Protein AF-A0A2A2B176-F1 (afdb_monomer_lite)

Secondary structure (DSSP, 8-state):
-HHHHHHHHHHHHHHHHTS-----TT-GGGS---HHHHHHHHHHHHHHHHHHHHHHGGG--HHHHHHHHHHHHH-TT-------

Foldseek 3Di:
DVVVVVVVVVVVVCCVVVPVDQDPDPPPVNPPPPPVLVVLLVVQLVVQLVVCCVVCVVPDDVVVSVVSSVQCNVPSPDHDDDPD

Radius of gyration: 23.93 Å; chains: 1; bounding box: 42×23×69 Å

Sequence (84 aa):
MKSLIKLSSIVISCLILSGCFPCKLGDWNCSQIDPRWSKNIDECQSTQRSIAKNILKDRYSDKIDSEIGNSCIQNTNYKFKTIN

Structure (mmCIF, N/CA/C/O backbone):
data_AF-A0A2A2B176-F1
#
_entry.id   AF-A0A2A2B176-F1
#
loop_
_atom_site.group_PDB
_atom_site.id
_atom_site.type_symbol
_atom_site.label_atom_id
_atom_site.label_alt_id
_atom_site.label_comp_id
_atom_site.label_asym_id
_atom_site.label_entity_id
_atom_site.label_seq_id
_atom_site.pdbx_PDB_ins_code
_atom_site.Cartn_x
_atom_site.Cartn_y
_atom_site.Cartn_z
_atom_site.occupancy
_atom_site.B_iso_or_equiv
_atom_site.auth_seq_id
_atom_site.auth_comp_id
_atom_site.auth_asym_id
_atom_site.auth_atom_id
_atom_site.pdbx_PDB_model_num
ATOM 1 N N . MET A 1 1 ? 25.726 2.567 -56.399 1.00 47.84 1 MET A N 1
ATOM 2 C CA . MET A 1 1 ? 24.429 2.639 -55.678 1.00 47.84 1 MET A CA 1
ATOM 3 C C . MET A 1 1 ? 23.919 1.293 -55.157 1.00 47.84 1 MET A C 1
ATOM 5 O O . MET A 1 1 ? 23.634 1.219 -53.973 1.00 47.84 1 MET A O 1
ATOM 9 N N . LYS A 1 2 ? 23.862 0.211 -55.956 1.00 45.12 2 LYS A N 1
ATOM 10 C CA . LYS A 1 2 ? 23.349 -1.106 -55.499 1.00 45.12 2 LYS A CA 1
ATOM 11 C C . LYS A 1 2 ? 24.103 -1.720 -54.299 1.00 45.12 2 LYS A C 1
ATOM 13 O O . LYS A 1 2 ? 23.495 -2.414 -53.496 1.00 45.12 2 LYS A O 1
ATOM 18 N N . SER A 1 3 ? 25.406 -1.450 -54.160 1.00 52.59 3 SER A N 1
ATOM 19 C CA . SER A 1 3 ? 26.238 -1.974 -53.059 1.00 52.59 3 SER A CA 1
ATOM 20 C C . SER A 1 3 ? 26.028 -1.251 -51.721 1.00 52.59 3 SER A C 1
ATOM 22 O O . SER A 1 3 ? 26.096 -1.883 -50.673 1.00 52.59 3 SER A O 1
ATOM 24 N N . LEU A 1 4 ? 25.732 0.054 -51.745 1.00 52.75 4 LEU A N 1
ATOM 25 C CA . LEU A 1 4 ? 25.501 0.857 -50.534 1.00 52.75 4 LEU A CA 1
ATOM 26 C C . LEU A 1 4 ? 24.162 0.499 -49.871 1.00 52.75 4 LEU A C 1
ATOM 28 O O . LEU A 1 4 ? 24.085 0.423 -48.652 1.00 52.75 4 LEU A O 1
ATOM 32 N N . ILE A 1 5 ? 23.146 0.184 -50.684 1.00 56.12 5 ILE A N 1
ATOM 33 C CA . ILE A 1 5 ? 21.825 -0.286 -50.229 1.00 56.12 5 ILE A CA 1
ATOM 34 C C . ILE A 1 5 ? 21.930 -1.669 -49.555 1.00 56.12 5 ILE A C 1
ATOM 36 O O . ILE A 1 5 ? 21.226 -1.958 -48.592 1.00 56.12 5 ILE A O 1
ATOM 40 N N . LYS A 1 6 ? 22.838 -2.532 -50.034 1.00 55.28 6 LYS A N 1
ATOM 41 C CA . LYS A 1 6 ? 23.097 -3.841 -49.409 1.00 55.28 6 LYS A CA 1
ATOM 42 C C . LYS A 1 6 ? 23.809 -3.701 -48.061 1.00 55.28 6 LYS A C 1
ATOM 44 O O . LYS A 1 6 ? 23.438 -4.383 -47.113 1.00 55.28 6 LYS A O 1
ATOM 49 N N . LEU A 1 7 ? 24.785 -2.796 -47.965 1.00 56.56 7 LEU A N 1
ATOM 50 C CA . LEU A 1 7 ? 25.491 -2.490 -46.715 1.00 56.56 7 LEU A CA 1
ATOM 51 C C . LEU A 1 7 ? 24.560 -1.882 -45.657 1.00 56.56 7 LEU A C 1
ATOM 53 O O . LEU A 1 7 ? 24.599 -2.315 -44.509 1.00 56.56 7 LEU A O 1
ATOM 57 N N . SER A 1 8 ? 23.676 -0.952 -46.036 1.00 59.50 8 SER A N 1
ATOM 58 C CA . SER A 1 8 ? 22.710 -0.367 -45.095 1.00 59.50 8 SER A CA 1
ATOM 59 C C . SER A 1 8 ? 21.725 -1.409 -44.558 1.00 59.50 8 SER A C 1
ATOM 61 O O . SER A 1 8 ? 21.435 -1.412 -43.365 1.00 59.50 8 SER A O 1
ATOM 63 N N . SER A 1 9 ? 21.269 -2.341 -45.402 1.00 61.09 9 SER A N 1
ATOM 64 C CA . SER A 1 9 ? 20.384 -3.431 -44.977 1.00 61.09 9 SER A CA 1
ATOM 65 C C . SER A 1 9 ? 21.048 -4.361 -43.960 1.00 61.09 9 SER A C 1
ATOM 67 O O . SER A 1 9 ? 20.398 -4.759 -43.001 1.00 61.09 9 SER A O 1
ATOM 69 N N . ILE A 1 10 ? 22.333 -4.686 -44.137 1.00 65.75 10 ILE A N 1
ATOM 70 C CA . ILE A 1 10 ? 23.069 -5.577 -43.227 1.00 65.75 10 ILE A CA 1
ATOM 71 C C . ILE A 1 10 ? 23.272 -4.914 -41.860 1.00 65.75 10 ILE A C 1
ATOM 73 O O . ILE A 1 10 ? 23.058 -5.554 -40.834 1.00 65.75 10 ILE A O 1
ATOM 77 N N . VAL A 1 11 ? 23.619 -3.623 -41.828 1.00 65.19 11 VAL A N 1
ATOM 78 C CA . VAL A 1 11 ? 23.791 -2.873 -40.570 1.00 65.19 11 VAL A CA 1
ATOM 79 C C . VAL A 1 11 ? 22.473 -2.787 -39.796 1.00 65.19 11 VAL A C 1
ATOM 81 O O . VAL A 1 11 ? 22.455 -3.029 -38.591 1.00 65.19 11 VAL A O 1
ATOM 84 N N . ILE A 1 12 ? 21.359 -2.520 -40.485 1.00 64.44 12 ILE A N 1
ATOM 85 C CA . ILE A 1 12 ? 20.021 -2.493 -39.874 1.00 64.44 12 ILE A CA 1
ATOM 86 C C . ILE A 1 12 ? 19.655 -3.875 -39.315 1.00 64.44 12 ILE A C 1
ATOM 88 O O . ILE A 1 12 ? 19.197 -3.974 -38.179 1.00 64.44 12 ILE A O 1
ATOM 92 N N . SER A 1 13 ? 19.906 -4.954 -40.063 1.00 63.16 13 SER A N 1
ATOM 93 C CA . SER A 1 13 ? 19.659 -6.319 -39.585 1.00 63.16 13 SER A CA 1
ATOM 94 C C . SER A 1 13 ? 20.517 -6.683 -38.368 1.00 63.16 13 SER A C 1
ATOM 96 O O . SER A 1 13 ? 20.004 -7.300 -37.438 1.00 63.16 13 SER A O 1
ATOM 98 N N . CYS A 1 14 ? 21.783 -6.259 -38.318 1.00 64.50 14 CYS A N 1
ATOM 99 C CA . CYS A 1 14 ? 22.648 -6.465 -37.154 1.00 64.50 14 CYS A CA 1
ATOM 100 C C . CYS A 1 14 ? 22.162 -5.701 -35.914 1.00 64.50 14 CYS A C 1
ATOM 102 O O . CYS A 1 14 ? 22.218 -6.241 -34.814 1.00 64.50 14 CYS A O 1
ATOM 104 N N . LEU A 1 15 ? 21.645 -4.478 -36.062 1.00 60.84 15 LEU A N 1
ATOM 105 C CA . LEU A 1 15 ? 21.062 -3.715 -34.948 1.00 60.84 15 LEU A CA 1
ATOM 106 C C . LEU A 1 15 ? 19.774 -4.358 -34.406 1.00 60.84 15 LEU A C 1
ATOM 108 O O . LEU A 1 15 ? 19.529 -4.322 -33.204 1.00 60.84 15 LEU A O 1
ATOM 112 N N . ILE A 1 16 ? 18.980 -4.997 -35.271 1.00 62.69 16 ILE A N 1
ATOM 113 C CA . ILE A 1 16 ? 17.766 -5.723 -34.867 1.00 62.69 16 ILE A CA 1
ATOM 114 C C . ILE A 1 16 ? 18.114 -7.061 -34.188 1.00 62.69 16 ILE A C 1
ATOM 116 O O . ILE A 1 16 ? 17.493 -7.409 -33.185 1.00 62.69 16 ILE A O 1
ATOM 120 N N . LEU A 1 17 ? 19.104 -7.808 -34.701 1.00 58.34 17 LEU A N 1
ATOM 121 C CA . LEU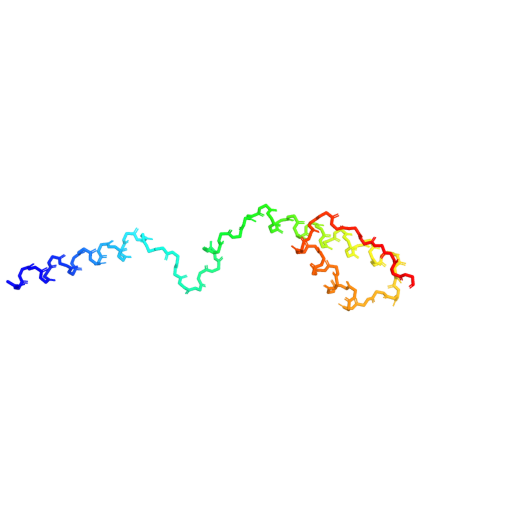 A 1 17 ? 19.501 -9.114 -34.149 1.00 58.34 17 LEU A CA 1
ATOM 122 C C . LEU A 1 17 ? 20.398 -9.027 -32.907 1.00 58.34 17 LEU A C 1
ATOM 124 O O . LEU A 1 17 ? 20.373 -9.941 -32.089 1.00 58.34 17 LEU A O 1
ATOM 128 N N . SER A 1 18 ? 21.183 -7.959 -32.748 1.00 59.12 18 SER A N 1
ATOM 129 C CA . SER A 1 18 ? 22.049 -7.767 -31.571 1.00 59.12 18 SER A CA 1
ATOM 130 C C . SER A 1 18 ? 21.277 -7.465 -30.286 1.00 59.12 18 SER A C 1
ATOM 132 O O . SER A 1 18 ? 21.889 -7.348 -29.229 1.00 59.12 18 SER A O 1
ATOM 134 N N . GLY A 1 19 ? 19.948 -7.314 -30.347 1.00 51.19 19 GLY A N 1
ATOM 135 C CA . GLY A 1 19 ? 19.131 -6.985 -29.178 1.00 51.19 19 GLY A CA 1
ATOM 136 C C . GLY A 1 19 ? 19.386 -5.580 -28.619 1.00 51.19 19 GLY A C 1
ATOM 137 O O . GLY A 1 19 ? 18.704 -5.178 -27.684 1.00 51.19 19 GLY A O 1
ATOM 138 N N . CYS A 1 20 ? 20.292 -4.798 -29.219 1.00 51.59 20 CYS A N 1
ATOM 139 C CA . CYS A 1 20 ? 20.562 -3.394 -28.898 1.00 51.59 20 CYS A CA 1
ATOM 140 C C . CYS A 1 20 ? 19.469 -2.456 -29.435 1.00 51.59 20 CYS A C 1
ATOM 142 O O . CYS A 1 20 ? 19.751 -1.365 -29.931 1.00 51.59 20 CYS A O 1
ATOM 144 N N . PHE A 1 21 ? 18.207 -2.874 -29.359 1.00 51.09 21 PHE A N 1
ATOM 145 C CA . PHE A 1 21 ? 17.089 -1.962 -29.529 1.00 51.09 21 PHE A CA 1
ATOM 146 C C . PHE A 1 21 ? 16.871 -1.274 -28.178 1.00 51.09 21 PHE A C 1
ATOM 148 O O . PHE A 1 21 ? 16.652 -1.983 -27.193 1.00 51.09 21 PHE A O 1
ATOM 155 N N . PRO A 1 22 ? 16.935 0.068 -28.077 1.00 55.41 22 PRO A N 1
ATOM 156 C CA . PRO A 1 22 ? 16.540 0.735 -26.847 1.00 55.41 22 PRO A CA 1
ATOM 157 C C . PRO A 1 22 ? 15.074 0.377 -26.622 1.00 55.41 22 PRO A C 1
ATOM 159 O O . PRO A 1 22 ? 14.245 0.701 -27.465 1.00 55.41 22 PRO A O 1
ATOM 162 N N . CYS A 1 23 ? 14.810 -0.392 -25.564 1.00 59.41 23 CYS A N 1
ATOM 163 C CA . CYS A 1 23 ? 13.507 -0.676 -24.974 1.00 59.41 23 CYS A CA 1
ATOM 164 C C . CYS A 1 23 ? 12.306 -0.504 -25.918 1.00 59.41 23 CYS A C 1
ATOM 166 O O . CYS A 1 23 ? 11.849 0.615 -26.157 1.00 59.41 23 CYS A O 1
ATOM 168 N N . LYS A 1 24 ? 11.770 -1.614 -26.450 1.00 55.88 24 LYS A N 1
ATOM 169 C CA . LYS A 1 24 ? 10.555 -1.582 -27.280 1.00 55.88 24 LYS A CA 1
ATOM 170 C C . LYS A 1 24 ? 9.461 -0.760 -26.589 1.00 55.88 24 LYS A C 1
ATOM 172 O O . LYS A 1 24 ? 9.227 -0.907 -25.391 1.00 55.88 24 LYS A O 1
ATOM 177 N N . LEU A 1 25 ? 8.761 0.068 -27.366 1.00 50.41 25 LEU A N 1
ATOM 178 C CA . LEU A 1 25 ? 7.543 0.742 -26.918 1.00 50.41 25 LEU A CA 1
ATOM 179 C C . LEU A 1 25 ? 6.567 -0.315 -26.375 1.00 50.41 25 LEU A C 1
ATOM 181 O O . LEU A 1 25 ? 6.118 -1.179 -27.126 1.00 50.41 25 LEU A O 1
ATOM 185 N N . GLY A 1 26 ? 6.282 -0.260 -25.073 1.00 50.88 26 GLY A N 1
ATOM 186 C CA . GLY A 1 26 ? 5.390 -1.203 -24.387 1.00 50.88 26 GLY A CA 1
ATOM 187 C C . GLY A 1 26 ? 6.081 -2.318 -23.597 1.00 50.88 26 GLY A C 1
ATOM 188 O O . GLY A 1 26 ? 5.387 -3.143 -23.009 1.00 50.88 26 GLY A O 1
ATOM 189 N N . ASP A 1 27 ? 7.413 -2.350 -23.537 1.00 54.19 27 ASP A N 1
ATOM 190 C CA . ASP A 1 27 ? 8.125 -3.248 -22.628 1.00 54.19 27 ASP A CA 1
ATOM 191 C C . ASP A 1 27 ? 8.174 -2.636 -21.217 1.00 54.19 27 ASP A C 1
ATOM 193 O O . ASP A 1 27 ? 9.010 -1.784 -20.908 1.00 54.19 27 ASP A O 1
ATOM 197 N N . TRP A 1 28 ? 7.233 -3.042 -20.358 1.00 53.03 28 TRP A N 1
ATOM 198 C CA . TRP A 1 28 ? 7.140 -2.574 -18.967 1.00 53.03 28 TRP A CA 1
ATOM 199 C C . TRP A 1 28 ? 8.415 -2.876 -18.168 1.00 53.03 28 TRP A C 1
ATOM 201 O O . TRP A 1 28 ? 8.787 -2.104 -17.285 1.00 53.03 28 TRP A O 1
ATOM 211 N N . ASN A 1 29 ? 9.131 -3.947 -18.523 1.00 52.94 29 ASN A N 1
ATOM 212 C CA . ASN A 1 29 ? 10.391 -4.344 -17.890 1.00 52.94 29 ASN A CA 1
ATOM 213 C C . ASN A 1 29 ? 11.552 -3.388 -18.224 1.00 52.94 29 ASN A C 1
ATOM 215 O O . ASN A 1 29 ? 12.619 -3.425 -17.620 1.00 52.94 29 ASN A O 1
ATOM 219 N N . CYS A 1 30 ? 11.325 -2.525 -19.207 1.00 56.03 30 CYS A N 1
ATOM 220 C CA . CYS A 1 30 ? 12.240 -1.508 -19.687 1.00 56.03 30 CYS A CA 1
ATOM 221 C C . CYS A 1 30 ? 11.854 -0.103 -19.194 1.00 56.03 30 CYS A C 1
ATOM 223 O O . CYS A 1 30 ? 12.571 0.868 -19.452 1.00 56.03 30 CYS A O 1
ATOM 225 N N . SER A 1 31 ? 10.740 0.023 -18.460 1.00 56.84 31 SER A N 1
ATOM 226 C CA . SER A 1 31 ? 10.518 1.199 -17.630 1.00 56.84 31 SER A CA 1
ATOM 227 C C . SER A 1 31 ? 11.586 1.173 -16.539 1.00 56.84 31 SER A C 1
ATOM 229 O O . SER A 1 31 ? 11.650 0.246 -15.737 1.00 56.84 31 SER A O 1
ATOM 231 N N . GLN A 1 32 ? 12.486 2.157 -16.534 1.00 61.50 32 GLN A N 1
ATOM 232 C CA . GLN A 1 32 ? 13.506 2.320 -15.492 1.00 61.50 32 GLN A CA 1
ATOM 233 C C . GLN A 1 32 ? 12.866 2.776 -14.170 1.00 61.50 32 GLN A C 1
ATOM 235 O O . GLN A 1 32 ? 13.327 3.721 -13.534 1.00 61.50 32 GLN A O 1
ATOM 240 N N . ILE A 1 33 ? 11.752 2.157 -13.773 1.00 63.31 33 ILE A N 1
ATOM 241 C CA . ILE A 1 33 ? 11.205 2.333 -12.441 1.00 63.31 33 ILE A CA 1
ATOM 242 C C . ILE A 1 33 ? 12.238 1.726 -11.506 1.00 63.31 33 ILE A C 1
ATOM 244 O O . ILE A 1 33 ? 12.495 0.523 -11.544 1.00 63.31 33 ILE A O 1
ATOM 248 N N . ASP A 1 34 ? 12.863 2.588 -10.708 1.00 75.19 34 ASP A N 1
ATOM 249 C CA . ASP A 1 34 ? 13.846 2.173 -9.724 1.00 75.19 34 ASP A CA 1
ATOM 250 C C . ASP A 1 34 ? 13.223 1.057 -8.854 1.00 75.19 34 ASP A C 1
ATOM 252 O O . ASP A 1 34 ? 12.207 1.292 -8.183 1.00 75.19 34 ASP A O 1
ATOM 256 N N . PRO A 1 35 ? 13.791 -0.166 -8.858 1.00 79.88 35 PRO A N 1
ATOM 257 C CA . PRO A 1 35 ? 13.226 -1.292 -8.119 1.00 79.88 35 PRO A CA 1
ATOM 258 C C . PRO A 1 35 ? 13.088 -1.000 -6.622 1.00 79.88 35 PRO A C 1
ATOM 260 O O . PRO A 1 35 ? 12.188 -1.516 -5.958 1.00 79.88 35 PRO A O 1
ATOM 263 N N . ARG A 1 36 ? 13.963 -0.146 -6.077 1.00 86.25 36 ARG A N 1
ATOM 264 C CA . ARG A 1 36 ? 13.920 0.298 -4.687 1.00 86.25 36 ARG A CA 1
ATOM 265 C C . ARG A 1 36 ? 12.761 1.251 -4.450 1.00 86.25 36 ARG A C 1
ATOM 267 O O . ARG A 1 36 ? 12.096 1.125 -3.429 1.00 86.25 36 ARG A O 1
ATOM 274 N N . TRP A 1 37 ? 12.501 2.177 -5.371 1.00 85.19 37 TRP A N 1
ATOM 275 C CA . TRP A 1 37 ? 11.337 3.060 -5.280 1.00 85.19 37 TRP A CA 1
ATOM 276 C C . TRP A 1 37 ? 10.033 2.256 -5.283 1.00 85.19 37 TRP A C 1
ATOM 278 O O . TRP A 1 37 ? 9.213 2.451 -4.388 1.00 85.19 37 TRP A O 1
ATOM 288 N N . SER A 1 38 ? 9.890 1.292 -6.202 1.00 87.62 38 SER A N 1
ATOM 289 C CA . SER A 1 38 ? 8.708 0.416 -6.255 1.00 87.62 38 SER A CA 1
ATOM 290 C C . SER A 1 38 ? 8.530 -0.356 -4.948 1.00 87.62 38 SER A C 1
ATOM 292 O O . SER A 1 38 ? 7.463 -0.316 -4.341 1.00 87.62 38 SER A O 1
ATOM 294 N N . LYS A 1 39 ? 9.603 -0.986 -4.455 1.00 91.88 39 LYS A N 1
ATOM 295 C CA . LYS A 1 39 ? 9.572 -1.731 -3.193 1.00 91.88 39 LYS A CA 1
ATOM 296 C C . LYS A 1 39 ? 9.187 -0.846 -2.002 1.00 91.88 39 LYS A C 1
ATOM 298 O O . LYS A 1 39 ? 8.396 -1.259 -1.160 1.00 91.88 39 LYS A O 1
ATOM 303 N N . ASN A 1 40 ? 9.713 0.376 -1.938 1.00 94.44 40 ASN A N 1
ATOM 304 C CA . ASN A 1 40 ? 9.397 1.317 -0.864 1.00 94.44 40 ASN A CA 1
ATOM 305 C C . ASN A 1 40 ? 7.920 1.753 -0.893 1.00 94.44 40 ASN A C 1
ATOM 307 O O . ASN A 1 40 ? 7.329 1.979 0.163 1.00 94.44 40 ASN A O 1
ATOM 311 N N . ILE A 1 41 ? 7.313 1.871 -2.080 1.00 94.88 41 ILE A N 1
ATOM 312 C CA . ILE A 1 41 ? 5.873 2.137 -2.210 1.00 94.88 41 ILE A CA 1
ATOM 313 C C . ILE A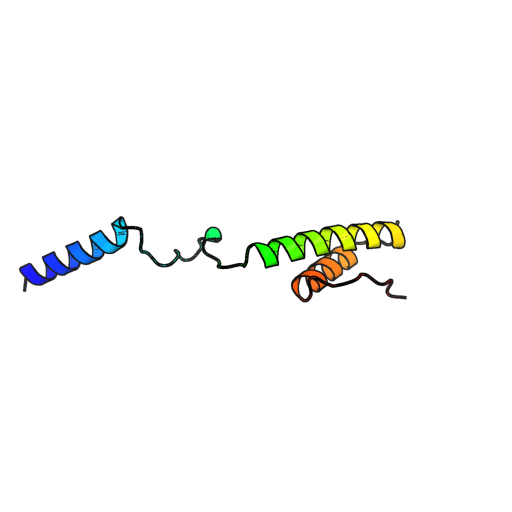 1 41 ? 5.070 0.957 -1.680 1.00 94.88 41 ILE A C 1
ATOM 315 O O . ILE A 1 41 ? 4.153 1.171 -0.888 1.00 94.88 41 ILE A O 1
ATOM 319 N N . ASP A 1 42 ? 5.426 -0.266 -2.067 1.00 95.12 42 ASP A N 1
ATOM 320 C CA . ASP A 1 42 ? 4.722 -1.472 -1.625 1.00 95.12 42 ASP A CA 1
ATOM 321 C C . ASP A 1 42 ? 4.782 -1.626 -0.096 1.00 95.12 42 ASP A C 1
ATOM 323 O O . ASP A 1 42 ? 3.762 -1.875 0.557 1.00 95.12 42 ASP A O 1
ATOM 327 N N . GLU A 1 43 ? 5.958 -1.397 0.498 1.00 97.12 43 GLU A N 1
ATOM 328 C CA . GLU A 1 43 ? 6.153 -1.401 1.952 1.00 97.12 43 GLU A CA 1
ATOM 329 C C . GLU A 1 43 ? 5.326 -0.308 2.649 1.00 97.12 43 GLU A C 1
ATOM 331 O O . GLU A 1 43 ? 4.653 -0.583 3.652 1.00 97.12 43 GLU A O 1
ATOM 336 N N . CYS A 1 44 ? 5.321 0.915 2.103 1.00 97.00 44 CYS A N 1
ATOM 337 C CA . CYS A 1 44 ? 4.501 2.016 2.607 1.00 97.00 44 CYS A CA 1
ATOM 338 C C . CYS A 1 44 ? 3.015 1.652 2.567 1.00 97.00 44 CYS A C 1
ATOM 340 O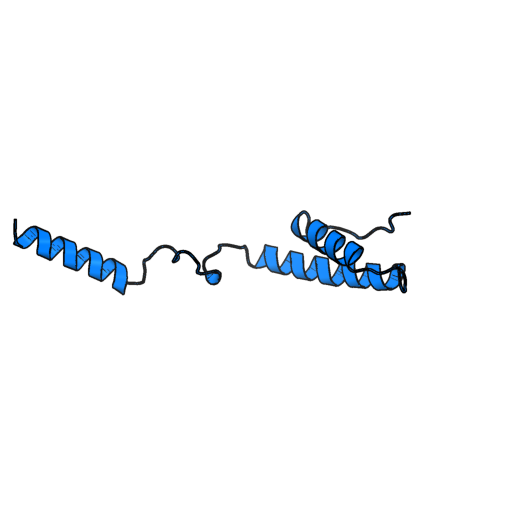 O . CYS A 1 44 ? 2.338 1.699 3.596 1.00 97.00 44 CYS A O 1
ATOM 342 N N . GLN A 1 45 ? 2.506 1.233 1.406 1.00 97.38 45 GLN A N 1
ATOM 343 C CA . GLN A 1 45 ? 1.092 0.923 1.229 1.00 97.38 45 GLN A CA 1
ATOM 344 C C . GLN A 1 45 ? 0.651 -0.205 2.159 1.00 97.38 45 GLN A C 1
ATOM 346 O O . GLN A 1 45 ? -0.372 -0.077 2.828 1.00 97.38 45 GLN A O 1
ATOM 351 N N . SER A 1 46 ? 1.428 -1.287 2.249 1.00 97.62 46 SER A N 1
ATOM 352 C CA . SER A 1 46 ? 1.129 -2.415 3.135 1.00 97.62 46 SER A CA 1
ATOM 353 C C . SER A 1 46 ? 1.036 -1.977 4.603 1.00 97.62 46 SER A C 1
ATOM 355 O O . SER A 1 46 ? 0.030 -2.227 5.279 1.00 97.62 46 SER A O 1
ATOM 357 N N . THR A 1 47 ? 2.040 -1.233 5.077 1.00 97.69 47 THR A N 1
ATOM 358 C CA . THR A 1 47 ? 2.107 -0.757 6.465 1.00 97.69 47 THR A CA 1
ATOM 359 C C . THR A 1 47 ? 0.956 0.194 6.785 1.00 97.69 47 THR A C 1
ATOM 361 O O . THR A 1 47 ? 0.246 0.008 7.775 1.00 97.69 47 THR A O 1
ATOM 364 N N . GLN A 1 48 ? 0.732 1.203 5.940 1.00 97.00 48 GLN A N 1
ATOM 365 C CA . GLN A 1 48 ? -0.269 2.235 6.204 1.00 97.00 48 GLN A CA 1
ATOM 366 C C . GLN A 1 48 ? -1.700 1.708 6.062 1.00 97.00 48 GLN A C 1
ATOM 368 O O . GLN A 1 48 ? -2.546 2.063 6.881 1.00 97.00 48 GLN A O 1
ATOM 373 N N . ARG A 1 49 ? -1.974 0.797 5.116 1.00 97.06 49 ARG A N 1
ATOM 374 C CA . ARG A 1 49 ? -3.270 0.100 5.030 1.00 97.06 49 ARG A CA 1
ATOM 375 C C . ARG A 1 49 ? -3.544 -0.724 6.286 1.00 97.06 49 ARG A C 1
ATOM 377 O O . ARG A 1 49 ? -4.656 -0.684 6.801 1.00 97.06 49 ARG A O 1
ATOM 384 N N . SER A 1 50 ? -2.545 -1.445 6.803 1.00 96.81 50 SER A N 1
ATOM 385 C CA . SER A 1 50 ? -2.680 -2.214 8.049 1.00 96.81 50 SER A CA 1
ATOM 386 C C . SER A 1 50 ? -3.014 -1.308 9.241 1.00 96.81 50 SER A C 1
ATOM 388 O O . SER A 1 50 ? -3.976 -1.557 9.971 1.00 96.81 50 SER A O 1
ATOM 390 N N . ILE A 1 51 ? -2.285 -0.197 9.392 1.00 95.88 51 ILE A N 1
ATOM 391 C CA . ILE A 1 51 ? -2.550 0.813 10.427 1.00 95.88 51 ILE A CA 1
ATOM 392 C C . ILE A 1 51 ? -3.966 1.382 10.281 1.00 95.88 51 ILE A C 1
ATOM 394 O O . ILE A 1 51 ? -4.726 1.405 11.249 1.00 95.88 51 ILE A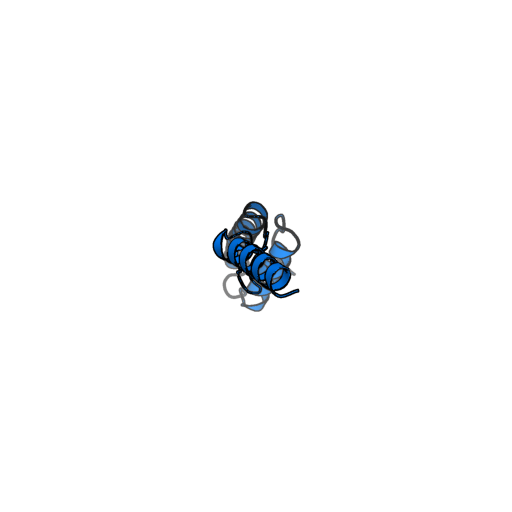 O 1
ATOM 398 N N . ALA A 1 52 ? -4.346 1.804 9.077 1.00 95.44 52 ALA A N 1
ATOM 399 C CA . ALA A 1 52 ? -5.650 2.395 8.813 1.00 95.44 52 ALA A CA 1
ATOM 400 C C . ALA A 1 52 ? -6.801 1.415 9.078 1.00 95.44 52 ALA A C 1
ATOM 402 O O . ALA A 1 52 ? -7.783 1.804 9.707 1.00 95.44 52 ALA A O 1
ATOM 403 N N . LYS A 1 53 ? -6.671 0.140 8.684 1.00 95.62 53 LYS A N 1
ATOM 404 C CA . LYS A 1 53 ? -7.656 -0.911 8.995 1.00 95.62 53 LYS A CA 1
ATOM 405 C C . LYS A 1 53 ? -7.817 -1.113 10.501 1.00 95.62 53 LYS A C 1
ATOM 407 O O . LYS A 1 53 ? -8.941 -1.208 10.983 1.00 95.62 53 LYS A O 1
ATOM 412 N N . ASN A 1 54 ? -6.717 -1.108 11.254 1.00 95.06 54 ASN A N 1
ATOM 413 C CA . ASN A 1 54 ? -6.758 -1.254 12.711 1.00 95.06 54 ASN A CA 1
ATOM 414 C C . ASN A 1 54 ? -7.399 -0.048 13.418 1.00 95.06 54 ASN A C 1
ATOM 416 O O . ASN A 1 54 ? -8.142 -0.229 14.383 1.00 95.06 54 ASN A O 1
ATOM 420 N N . ILE A 1 55 ? -7.127 1.174 12.946 1.00 94.19 55 ILE A N 1
ATOM 421 C CA . ILE A 1 55 ? -7.661 2.412 13.536 1.00 94.19 55 ILE A CA 1
ATOM 422 C C . ILE A 1 55 ? -9.135 2.612 13.171 1.00 94.19 55 ILE A C 1
ATOM 424 O O . ILE A 1 55 ? -9.955 2.915 14.037 1.00 94.19 55 ILE A O 1
ATOM 428 N N . LEU A 1 56 ? -9.472 2.481 11.887 1.00 93.88 56 LEU A N 1
ATOM 429 C CA . LEU A 1 56 ? -10.803 2.805 11.377 1.00 93.88 56 LEU A CA 1
ATOM 430 C C . LEU A 1 56 ? -11.800 1.658 11.538 1.00 93.88 56 LEU A C 1
ATOM 432 O O . LEU A 1 56 ? -12.994 1.938 11.658 1.00 93.88 56 LEU A O 1
ATOM 436 N N . LYS A 1 57 ? -11.333 0.401 11.562 1.00 92.81 57 LYS A N 1
ATOM 437 C CA . LYS A 1 57 ? -12.170 -0.808 11.596 1.00 92.81 57 LYS A CA 1
ATOM 438 C C . LYS A 1 57 ? -13.267 -0.730 10.527 1.00 92.81 57 LYS A C 1
ATOM 440 O O . LYS A 1 57 ? -12.948 -0.638 9.345 1.00 92.81 57 LYS A O 1
ATOM 445 N N . ASP A 1 58 ? -14.529 -0.652 10.936 1.00 93.31 58 ASP A N 1
ATOM 446 C CA . ASP A 1 58 ? -15.699 -0.599 10.050 1.00 93.31 58 ASP A CA 1
ATOM 447 C C . ASP A 1 58 ? -15.780 0.684 9.205 1.00 93.31 58 ASP A C 1
ATOM 449 O O . ASP A 1 58 ? -16.539 0.752 8.244 1.00 93.31 58 ASP A O 1
ATOM 453 N N . ARG A 1 59 ? -14.992 1.716 9.541 1.00 92.44 59 ARG A N 1
ATOM 454 C CA . ARG A 1 59 ? -14.885 2.957 8.755 1.00 92.44 59 ARG A CA 1
ATOM 455 C C . ARG A 1 59 ? -13.821 2.892 7.659 1.00 92.44 59 ARG A C 1
ATOM 457 O O . ARG A 1 59 ? -13.642 3.867 6.928 1.00 92.44 59 ARG A O 1
ATOM 464 N N . TYR A 1 60 ? -13.087 1.785 7.551 1.00 94.31 60 TYR A N 1
ATOM 465 C CA . TYR A 1 60 ? -12.158 1.586 6.447 1.00 94.31 60 TYR A CA 1
ATOM 466 C C . TYR A 1 60 ? -12.937 1.432 5.137 1.00 94.31 60 TYR A C 1
ATOM 468 O O . TYR A 1 60 ? -13.881 0.653 5.060 1.00 94.31 60 TYR A O 1
ATOM 476 N N . SER A 1 61 ? -12.543 2.172 4.104 1.00 95.88 61 SER A N 1
ATOM 477 C CA . SER A 1 61 ? -13.214 2.157 2.802 1.00 95.88 61 SER A CA 1
ATOM 478 C C . SER A 1 61 ? -12.206 2.217 1.662 1.00 95.88 61 SER A C 1
ATOM 480 O O . SER A 1 61 ? -11.064 2.640 1.853 1.00 95.88 61 SER A O 1
ATOM 482 N N . ASP A 1 62 ? -12.653 1.869 0.457 1.00 95.06 62 ASP A N 1
ATOM 483 C CA . ASP A 1 62 ? -11.829 1.921 -0.759 1.00 95.06 62 ASP A CA 1
ATOM 484 C C . ASP A 1 62 ? -11.312 3.334 -1.063 1.00 95.06 62 ASP A C 1
ATOM 486 O O . ASP A 1 62 ? -10.244 3.504 -1.656 1.00 95.06 62 ASP A O 1
ATOM 490 N N . LYS A 1 63 ? -12.034 4.367 -0.605 1.00 95.38 63 LYS A N 1
ATOM 491 C CA . LYS A 1 63 ? -11.582 5.759 -0.681 1.00 95.38 63 LYS A CA 1
ATOM 492 C C . LYS A 1 63 ? -10.316 5.973 0.149 1.00 95.38 63 LYS A C 1
ATOM 494 O O . LYS A 1 63 ? -9.349 6.530 -0.360 1.00 95.38 63 LYS A O 1
ATOM 499 N N . ILE A 1 64 ? -10.308 5.495 1.395 1.00 94.38 64 ILE A N 1
ATOM 500 C CA . ILE A 1 64 ? -9.133 5.576 2.274 1.00 94.38 64 ILE A CA 1
ATOM 501 C C . ILE A 1 64 ? -7.987 4.736 1.704 1.00 94.38 64 ILE A C 1
ATOM 503 O O . ILE A 1 64 ? -6.844 5.185 1.700 1.00 94.38 64 ILE A O 1
ATOM 507 N N . ASP A 1 65 ? -8.285 3.544 1.177 1.00 95.38 65 ASP A N 1
ATOM 508 C CA . ASP A 1 65 ? -7.278 2.692 0.535 1.00 95.38 65 ASP A CA 1
ATOM 509 C C . ASP A 1 65 ? -6.590 3.416 -0.636 1.00 95.38 65 ASP A C 1
ATOM 511 O O . ASP A 1 65 ? -5.360 3.463 -0.715 1.00 95.38 65 ASP A O 1
ATOM 515 N N . SER A 1 66 ? -7.389 4.064 -1.488 1.00 96.12 66 SER A N 1
ATOM 516 C CA . SER A 1 66 ? -6.906 4.850 -2.627 1.00 96.12 66 SER A CA 1
ATOM 517 C C . SER A 1 66 ? -6.098 6.078 -2.193 1.00 96.12 66 SER A C 1
ATOM 519 O O . SER A 1 66 ? -5.057 6.371 -2.781 1.00 96.12 66 SER A O 1
ATOM 521 N N . GLU A 1 67 ? -6.536 6.791 -1.151 1.00 95.06 67 GLU A N 1
ATOM 522 C CA . GLU A 1 67 ? -5.805 7.933 -0.583 1.00 95.06 67 GLU A CA 1
ATOM 523 C C . GLU A 1 67 ? -4.432 7.517 -0.039 1.00 95.06 67 GLU A C 1
ATOM 525 O O . GLU A 1 67 ? -3.433 8.191 -0.306 1.00 95.06 67 GLU A O 1
ATOM 530 N N . ILE A 1 68 ? -4.356 6.384 0.665 1.00 96.06 68 ILE A N 1
ATOM 531 C CA . ILE A 1 68 ? -3.091 5.806 1.138 1.00 96.06 68 ILE A CA 1
ATOM 532 C C . ILE A 1 68 ? -2.203 5.427 -0.049 1.00 96.06 68 ILE A C 1
ATOM 534 O O . ILE A 1 68 ? -1.016 5.759 -0.050 1.00 96.06 68 ILE A O 1
ATOM 538 N N . GLY A 1 69 ? -2.767 4.775 -1.070 1.00 95.44 69 GLY A N 1
ATOM 539 C CA . GLY A 1 69 ? -2.046 4.401 -2.286 1.00 95.44 69 GLY A CA 1
ATOM 540 C C . GLY A 1 69 ? -1.382 5.603 -2.957 1.00 95.44 69 GLY A C 1
ATOM 541 O O . GLY A 1 69 ? -0.164 5.608 -3.155 1.00 95.44 69 GLY A O 1
ATOM 542 N N . ASN A 1 70 ? -2.165 6.652 -3.216 1.00 96.06 70 ASN A N 1
ATOM 543 C CA . ASN A 1 70 ? -1.684 7.897 -3.816 1.00 96.06 70 ASN A CA 1
ATOM 544 C C . ASN A 1 70 ? -0.643 8.601 -2.937 1.00 96.06 70 ASN A C 1
ATOM 546 O O . ASN A 1 70 ? 0.377 9.071 -3.443 1.00 96.06 70 ASN A O 1
ATOM 550 N N . SER A 1 71 ? -0.860 8.633 -1.620 1.00 95.88 71 SER A N 1
ATOM 551 C CA . SER A 1 71 ? 0.069 9.268 -0.681 1.00 95.88 71 SER A CA 1
ATOM 552 C C . SER A 1 71 ? 1.419 8.550 -0.632 1.00 95.88 71 SER A C 1
ATOM 554 O O . SER A 1 71 ? 2.454 9.210 -0.626 1.00 95.88 71 SER A O 1
ATOM 556 N N . CYS A 1 72 ? 1.430 7.213 -0.657 1.00 95.75 72 CYS A N 1
ATOM 557 C CA . CYS A 1 72 ? 2.662 6.421 -0.678 1.00 95.75 72 CYS A CA 1
ATOM 558 C C . CYS A 1 72 ? 3.433 6.549 -1.999 1.00 95.75 72 CYS A C 1
ATOM 560 O O . CYS A 1 72 ? 4.662 6.555 -1.977 1.00 95.75 72 CYS A O 1
ATOM 562 N N . ILE A 1 73 ? 2.736 6.693 -3.133 1.00 93.38 73 ILE A N 1
ATOM 563 C CA . ILE A 1 73 ? 3.371 6.956 -4.437 1.00 93.38 73 ILE A CA 1
ATOM 564 C C . ILE A 1 73 ? 4.083 8.316 -4.428 1.00 93.38 73 ILE A C 1
ATOM 566 O O . ILE A 1 73 ? 5.196 8.437 -4.938 1.00 93.38 73 ILE A O 1
ATOM 570 N N . GLN A 1 74 ? 3.459 9.335 -3.831 1.00 93.81 74 GLN A N 1
ATOM 571 C CA . GLN A 1 74 ? 4.036 10.679 -3.724 1.00 93.81 74 GLN A CA 1
ATOM 572 C C . GLN A 1 74 ? 5.147 10.765 -2.667 1.00 93.81 74 GLN A C 1
ATOM 574 O O . GLN A 1 74 ? 6.118 11.499 -2.846 1.00 93.81 74 GLN A O 1
ATOM 579 N N . ASN A 1 75 ? 5.006 10.035 -1.559 1.00 94.19 75 ASN A N 1
ATOM 580 C CA . ASN A 1 75 ? 5.952 10.020 -0.452 1.00 94.19 75 ASN A CA 1
ATOM 581 C C . ASN A 1 75 ? 5.955 8.651 0.240 1.00 94.19 75 ASN A C 1
ATOM 583 O O . ASN A 1 75 ? 5.068 8.333 1.032 1.00 94.19 75 ASN A O 1
ATOM 587 N N . THR A 1 76 ? 7.016 7.878 0.031 1.00 92.38 76 THR A N 1
ATOM 588 C CA . THR A 1 76 ? 7.182 6.546 0.634 1.00 92.38 76 THR A CA 1
ATOM 589 C C . THR A 1 76 ? 7.306 6.567 2.161 1.00 92.38 76 THR A C 1
ATOM 591 O O . THR A 1 76 ? 7.134 5.537 2.803 1.00 92.38 76 THR A O 1
ATOM 594 N N . ASN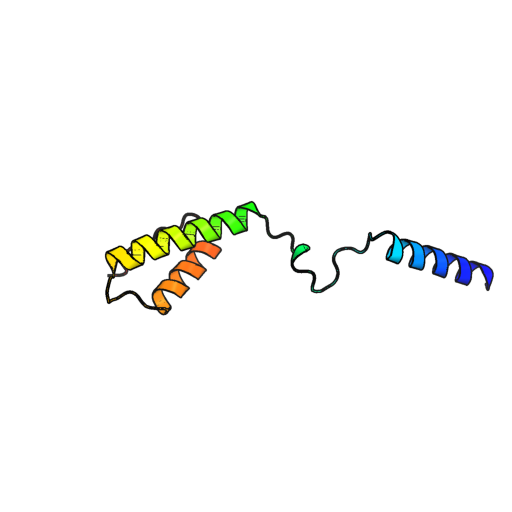 A 1 77 ? 7.550 7.733 2.770 1.00 93.62 77 ASN A N 1
ATOM 595 C CA . ASN A 1 77 ? 7.557 7.924 4.224 1.00 93.62 77 ASN A CA 1
ATOM 596 C C . ASN A 1 77 ? 6.20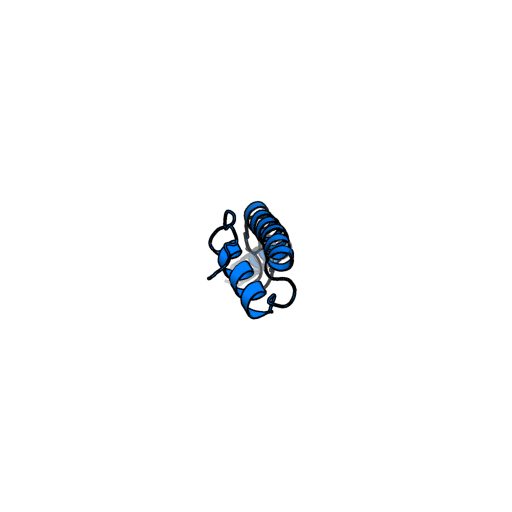9 8.425 4.775 1.00 93.62 77 ASN A C 1
ATOM 598 O O . ASN A 1 77 ? 6.145 8.905 5.913 1.00 93.62 77 ASN A O 1
ATOM 602 N N . TYR A 1 78 ? 5.140 8.371 3.976 1.00 94.62 78 TYR A N 1
ATOM 603 C CA . TYR A 1 78 ? 3.799 8.747 4.404 1.00 94.62 78 TYR A CA 1
ATOM 604 C C . TYR A 1 78 ? 3.369 7.964 5.654 1.00 94.62 78 TYR A C 1
ATOM 606 O O . TYR A 1 78 ? 3.617 6.765 5.794 1.00 94.62 78 TYR A O 1
ATOM 614 N N . LYS A 1 79 ? 2.701 8.665 6.573 1.00 94.06 79 LYS A N 1
ATOM 615 C CA . LYS A 1 79 ? 2.130 8.091 7.791 1.00 94.06 79 LYS A CA 1
ATOM 616 C C . LYS A 1 79 ? 0.654 8.430 7.844 1.00 94.06 79 LYS A C 1
ATOM 618 O O . LYS A 1 79 ? 0.300 9.607 7.934 1.00 94.06 79 LYS A O 1
ATOM 623 N N . PHE A 1 80 ? -0.180 7.400 7.825 1.00 91.62 80 PHE A N 1
ATOM 624 C CA . PHE A 1 80 ? -1.612 7.534 7.983 1.00 91.62 80 PHE A CA 1
ATOM 625 C C . PHE A 1 80 ? -1.914 8.153 9.348 1.00 91.62 80 PHE A C 1
ATOM 627 O O . PHE A 1 80 ? -1.467 7.672 10.392 1.00 91.62 80 PHE A O 1
ATOM 634 N N . LYS A 1 81 ? -2.667 9.249 9.327 1.00 87.12 81 LYS A N 1
ATOM 635 C CA . LYS A 1 81 ? -3.234 9.888 10.510 1.00 87.12 81 LYS A CA 1
ATOM 636 C C . LYS A 1 81 ? -4.732 9.936 10.295 1.00 87.12 81 LYS A C 1
ATOM 638 O O . LYS A 1 81 ? -5.177 10.236 9.190 1.00 87.12 81 LYS A O 1
ATOM 643 N N . THR A 1 82 ? -5.493 9.633 11.337 1.00 72.50 82 THR A N 1
ATOM 644 C CA . THR A 1 82 ? -6.949 9.727 11.302 1.00 72.50 82 THR A CA 1
ATOM 645 C C . THR A 1 82 ? -7.334 11.136 10.857 1.00 72.50 82 THR A C 1
ATOM 647 O O . THR A 1 82 ? -6.949 12.113 11.500 1.00 72.50 82 THR A O 1
ATOM 650 N N . ILE A 1 83 ? -8.046 11.240 9.736 1.00 62.22 83 ILE A N 1
ATOM 651 C CA . ILE A 1 83 ? -8.732 12.476 9.368 1.00 62.22 83 ILE A CA 1
ATOM 652 C C . ILE A 1 83 ? -9.901 12.564 10.352 1.00 62.22 83 ILE A C 1
ATOM 654 O O . ILE A 1 83 ? -10.728 11.652 10.395 1.00 62.22 83 ILE A O 1
ATOM 658 N N . ASN A 1 84 ? -9.857 13.570 11.227 1.00 45.34 84 ASN A N 1
ATOM 659 C CA . ASN A 1 84 ? -10.889 13.831 12.232 1.00 45.34 84 ASN A CA 1
ATOM 660 C C . ASN A 1 84 ? -12.217 14.185 11.558 1.00 45.34 84 ASN A C 1
ATOM 662 O O . ASN A 1 84 ? -12.168 14.999 10.607 1.00 45.34 84 ASN A O 1
#

pLDDT: mean 77.94, std 18.8, range [45.12, 97.69]